Protein AF-A0A6N7VDH4-F1 (afdb_monomer)

Sequence (65 aa):
MAEVFDVNPEYLLQEDGPLPERIEAELELLRSMRRAEVRNFAARALGQVDPEALRKIAQILDESA

Radius of gyration: 20.06 Å; Cα contacts (8 Å, |Δi|>4): 19; chains: 1; bounding box: 41×26×45 Å

pLDDT: mean 81.38, std 12.47, range [44.81, 95.94]

Secondary structure (DSSP, 8-state):
-HHHHTS-HHHHH-TTPPPPHHHHHHHHHHHHHHHHHHHHHHHHHHTTS-HHHHHHHHHHHHTT-

Structure (mmCIF, N/CA/C/O backbone):
data_AF-A0A6N7VDH4-F1
#
_entry.id   AF-A0A6N7VDH4-F1
#
loop_
_atom_site.group_PDB
_atom_site.id
_atom_site.type_symbol
_atom_site.label_atom_id
_atom_site.label_alt_id
_atom_site.label_comp_id
_atom_site.label_asym_id
_atom_site.label_entity_id
_atom_site.label_seq_id
_atom_site.pdbx_PDB_ins_code
_atom_site.Cartn_x
_atom_site.Cartn_y
_atom_site.Cartn_z
_atom_site.occupancy
_atom_site.B_iso_or_equiv
_atom_site.auth_seq_id
_atom_site.auth_comp_id
_atom_site.auth_asym_id
_atom_site.auth_atom_id
_atom_site.pdbx_PDB_model_num
ATOM 1 N N . MET A 1 1 ? 20.781 -5.751 -18.487 1.00 75.25 1 MET A N 1
ATOM 2 C CA . MET A 1 1 ? 20.215 -5.801 -17.118 1.00 75.25 1 MET A CA 1
ATOM 3 C C . MET A 1 1 ? 18.747 -5.405 -17.132 1.00 75.25 1 MET A C 1
ATOM 5 O O . MET A 1 1 ? 17.940 -6.287 -16.910 1.00 75.25 1 MET A O 1
ATOM 9 N N . ALA A 1 2 ? 18.377 -4.168 -17.483 1.00 87.44 2 ALA A N 1
ATOM 10 C CA . ALA A 1 2 ? 16.965 -3.761 -17.599 1.00 87.44 2 ALA A CA 1
ATOM 11 C C . ALA A 1 2 ? 16.137 -4.649 -18.555 1.00 87.44 2 ALA A C 1
ATOM 13 O O . ALA A 1 2 ? 15.071 -5.122 -18.188 1.00 87.44 2 ALA A O 1
ATOM 14 N N . GLU A 1 3 ? 16.698 -4.985 -19.720 1.00 87.75 3 GLU A N 1
ATOM 15 C CA . GLU A 1 3 ? 16.099 -5.905 -20.703 1.00 87.75 3 GLU A CA 1
ATOM 16 C C . GLU A 1 3 ? 15.872 -7.329 -20.162 1.00 87.75 3 GLU A C 1
ATOM 18 O O . GLU A 1 3 ? 14.900 -7.979 -20.517 1.00 87.75 3 GLU A O 1
ATOM 23 N N . VAL A 1 4 ? 16.725 -7.806 -19.245 1.00 91.94 4 VAL A N 1
ATOM 24 C CA . VAL A 1 4 ? 16.569 -9.138 -18.624 1.00 91.94 4 VAL A CA 1
ATOM 25 C C . VAL A 1 4 ? 15.347 -9.174 -17.704 1.00 91.94 4 VAL A C 1
ATOM 27 O O . VAL A 1 4 ? 14.730 -10.221 -17.535 1.00 91.94 4 VAL A O 1
ATOM 30 N N . PHE A 1 5 ? 15.005 -8.034 -17.106 1.00 88.88 5 PHE A N 1
ATOM 31 C CA . PHE A 1 5 ? 13.873 -7.896 -16.195 1.00 88.88 5 PHE A CA 1
ATOM 32 C C . PHE A 1 5 ? 12.621 -7.325 -16.869 1.00 88.88 5 PHE A C 1
ATOM 34 O O . PHE A 1 5 ? 11.595 -7.239 -16.199 1.00 88.88 5 PHE A O 1
ATOM 41 N N . ASP A 1 6 ? 12.708 -6.969 -18.156 1.00 90.56 6 ASP A N 1
ATOM 42 C CA . ASP A 1 6 ? 11.658 -6.292 -18.925 1.00 90.56 6 ASP A CA 1
ATOM 43 C C . ASP A 1 6 ? 11.123 -5.035 -18.212 1.00 90.56 6 ASP A C 1
ATOM 45 O O . ASP A 1 6 ? 9.929 -4.860 -17.975 1.00 90.56 6 ASP A O 1
ATOM 49 N N . VAL A 1 7 ? 12.048 -4.172 -17.782 1.00 91.88 7 VAL A N 1
ATOM 50 C CA . VAL A 1 7 ? 11.736 -2.918 -17.078 1.00 91.88 7 VAL A CA 1
ATOM 51 C C . VAL A 1 7 ? 12.408 -1.728 -17.744 1.00 91.88 7 VAL A C 1
ATOM 53 O O . VAL A 1 7 ? 13.436 -1.864 -18.412 1.00 91.88 7 VAL A O 1
ATOM 56 N N . ASN A 1 8 ? 11.866 -0.534 -17.506 1.00 92.06 8 ASN A N 1
ATOM 57 C CA . ASN A 1 8 ? 12.541 0.703 -17.875 1.00 92.06 8 ASN A CA 1
ATOM 58 C C . ASN A 1 8 ? 13.901 0.783 -17.138 1.00 92.06 8 ASN A C 1
ATOM 60 O O . ASN A 1 8 ? 13.931 0.609 -15.920 1.00 92.06 8 ASN A O 1
ATOM 64 N N . PRO A 1 9 ? 15.030 1.046 -17.823 1.00 92.69 9 PRO A N 1
ATOM 65 C CA . PRO A 1 9 ? 16.333 1.200 -17.177 1.00 92.69 9 PRO A CA 1
ATOM 66 C C . PRO A 1 9 ? 16.367 2.222 -16.035 1.00 92.69 9 PRO A C 1
ATOM 68 O O . PRO A 1 9 ? 17.093 2.012 -15.066 1.00 92.69 9 PRO A O 1
ATOM 71 N N . GLU A 1 10 ? 15.580 3.295 -16.125 1.00 94.00 10 GLU A N 1
ATOM 72 C CA . GLU A 1 10 ? 15.499 4.336 -15.095 1.00 94.00 10 GLU A CA 1
ATOM 73 C C . GLU A 1 10 ? 15.010 3.784 -13.755 1.00 94.00 10 GLU A C 1
ATOM 75 O O . GLU A 1 10 ? 15.523 4.199 -12.723 1.00 94.00 10 GLU A O 1
ATOM 80 N N . TYR A 1 11 ? 14.132 2.773 -13.756 1.00 91.50 11 TYR A N 1
ATOM 81 C CA . TYR A 1 11 ? 13.685 2.089 -12.536 1.00 91.50 11 TYR A CA 1
ATOM 82 C C . TYR A 1 11 ? 14.846 1.489 -11.726 1.00 91.50 11 TYR A C 1
ATOM 84 O O . TYR A 1 11 ? 14.791 1.416 -10.503 1.00 91.50 11 TYR A O 1
ATOM 92 N N . LEU A 1 12 ? 15.902 1.030 -12.403 1.00 91.19 12 LEU A N 1
ATOM 93 C CA . LEU A 1 12 ? 17.052 0.400 -11.750 1.00 91.19 12 LEU A CA 1
ATOM 94 C C . LEU A 1 12 ? 18.152 1.401 -11.378 1.00 91.19 12 LEU A C 1
ATOM 96 O O . LEU A 1 12 ? 19.057 1.049 -10.623 1.00 91.19 12 LEU A O 1
ATOM 100 N N . LEU A 1 13 ? 18.128 2.601 -11.961 1.00 93.31 13 LEU A N 1
ATOM 101 C CA . LEU A 1 13 ? 19.237 3.558 -11.910 1.00 93.31 13 LEU A CA 1
ATOM 102 C C . LEU A 1 13 ? 18.902 4.840 -11.144 1.00 93.31 13 LEU A C 1
ATOM 104 O O . LEU A 1 13 ? 19.821 5.515 -10.685 1.00 93.31 13 LEU A O 1
ATOM 108 N N . GLN A 1 14 ? 17.621 5.180 -11.026 1.00 93.12 14 GLN A N 1
ATOM 109 C CA . GLN A 1 14 ? 17.133 6.391 -10.376 1.00 93.12 14 GLN A CA 1
ATOM 110 C C . GLN A 1 14 ? 16.181 6.010 -9.242 1.00 93.12 14 GLN A C 1
ATOM 112 O O . GLN A 1 14 ? 15.406 5.064 -9.362 1.00 93.12 14 GLN A O 1
ATOM 117 N N . GLU A 1 15 ? 16.243 6.743 -8.133 1.00 88.50 15 GLU A N 1
ATOM 118 C CA . GLU A 1 15 ? 15.402 6.490 -6.956 1.00 88.50 15 GLU A CA 1
ATOM 119 C C . GLU A 1 15 ? 13.913 6.748 -7.242 1.00 88.50 15 GLU A C 1
ATOM 121 O O . GLU A 1 15 ? 13.041 6.051 -6.729 1.00 88.50 15 GLU A O 1
ATOM 126 N N . ASP A 1 16 ? 13.635 7.717 -8.107 1.00 90.19 16 ASP A N 1
ATOM 127 C CA . ASP A 1 16 ? 12.318 8.167 -8.5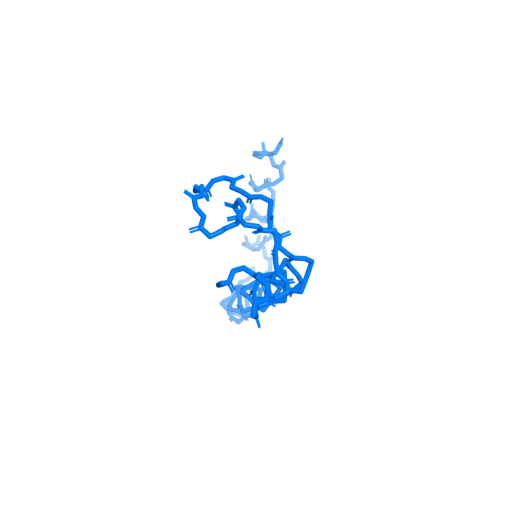51 1.00 90.19 16 ASP A CA 1
ATOM 128 C C . ASP A 1 16 ? 11.969 7.703 -9.976 1.00 90.19 16 ASP A C 1
ATOM 130 O O . ASP A 1 16 ? 11.032 8.211 -10.595 1.00 90.19 16 ASP A O 1
ATOM 134 N N . GLY A 1 17 ? 12.700 6.710 -10.493 1.00 89.75 17 GLY A N 1
ATOM 135 C CA . GLY A 1 17 ? 12.430 6.119 -11.797 1.00 89.75 17 GLY A CA 1
ATOM 136 C C . GLY A 1 17 ? 11.017 5.515 -11.892 1.00 89.75 17 GLY A C 1
ATOM 137 O O . GLY A 1 17 ? 10.449 5.064 -10.892 1.00 89.75 17 GLY A O 1
ATOM 138 N N . PRO A 1 18 ? 10.431 5.462 -13.101 1.00 91.50 18 PRO A N 1
ATOM 139 C CA . PRO A 1 18 ? 9.066 4.990 -13.302 1.00 91.50 18 PRO A CA 1
ATOM 140 C C . PRO A 1 18 ? 8.912 3.529 -12.868 1.00 91.50 18 PRO A C 1
ATOM 142 O O . PRO A 1 18 ? 9.625 2.642 -13.345 1.00 91.50 18 PRO A O 1
ATOM 145 N N . LEU A 1 19 ? 7.955 3.275 -11.974 1.00 92.31 19 LEU A N 1
ATOM 146 C CA . LEU A 1 19 ? 7.683 1.933 -11.473 1.00 92.31 19 LEU A CA 1
ATOM 147 C C . LEU A 1 19 ? 7.035 1.059 -12.561 1.00 92.31 19 LEU A C 1
ATOM 149 O O . LEU A 1 19 ? 6.081 1.495 -13.205 1.00 92.31 19 LEU A O 1
ATOM 153 N N . PRO A 1 20 ? 7.481 -0.195 -12.743 1.00 94.25 20 PRO A N 1
ATOM 154 C CA . PRO A 1 20 ? 6.783 -1.139 -13.606 1.00 94.25 20 PRO A CA 1
ATOM 155 C C . PRO A 1 20 ? 5.380 -1.459 -13.071 1.00 94.25 20 PRO A C 1
ATOM 157 O O . PRO A 1 20 ? 5.216 -1.713 -11.876 1.00 94.25 20 PRO A O 1
ATOM 160 N N . GLU A 1 21 ? 4.393 -1.557 -13.963 1.00 91.88 21 GLU A N 1
ATOM 161 C CA . GLU A 1 21 ? 2.975 -1.799 -13.632 1.00 91.88 21 GLU A CA 1
ATOM 162 C C . GLU A 1 21 ? 2.771 -3.029 -12.729 1.00 91.88 21 GLU A C 1
ATOM 164 O O . GLU A 1 21 ? 2.014 -2.998 -11.759 1.00 91.88 21 GLU A O 1
ATOM 169 N N . ARG A 1 22 ? 3.518 -4.113 -12.982 1.00 90.88 22 ARG A N 1
ATOM 170 C CA . ARG A 1 22 ? 3.474 -5.324 -12.146 1.00 90.88 22 ARG A CA 1
ATOM 171 C C . ARG A 1 22 ? 3.866 -5.045 -10.692 1.00 90.88 22 ARG A C 1
ATOM 173 O O . ARG A 1 22 ? 3.242 -5.579 -9.780 1.00 90.88 22 ARG A O 1
ATOM 180 N N . ILE A 1 23 ? 4.903 -4.235 -10.481 1.00 92.81 23 ILE A N 1
ATOM 181 C CA . ILE A 1 23 ? 5.393 -3.883 -9.141 1.00 92.81 23 ILE A CA 1
ATOM 182 C C . ILE A 1 23 ? 4.401 -2.946 -8.455 1.00 92.81 23 ILE A C 1
ATOM 184 O O . ILE A 1 23 ? 4.124 -3.104 -7.268 1.00 92.81 23 ILE A O 1
ATOM 188 N N . GLU A 1 24 ? 3.820 -2.008 -9.199 1.00 93.25 24 GLU A N 1
ATOM 189 C CA . GLU A 1 24 ? 2.776 -1.124 -8.685 1.00 93.25 24 GLU A CA 1
ATOM 190 C C . GLU A 1 24 ? 1.551 -1.912 -8.190 1.00 93.25 24 GLU A C 1
ATOM 192 O O . GLU A 1 24 ? 1.088 -1.692 -7.068 1.00 93.25 24 GLU A O 1
ATOM 197 N N . ALA A 1 25 ? 1.087 -2.896 -8.966 1.00 94.56 25 ALA A N 1
ATOM 198 C CA . ALA A 1 25 ? -0.020 -3.768 -8.578 1.00 94.56 25 ALA A CA 1
ATOM 199 C C . ALA A 1 25 ? 0.286 -4.587 -7.309 1.00 94.56 25 ALA A C 1
ATOM 201 O O . ALA A 1 25 ? -0.565 -4.713 -6.424 1.00 94.56 25 ALA A O 1
ATOM 202 N N . GLU A 1 26 ? 1.504 -5.119 -7.185 1.00 94.31 26 GLU A N 1
ATOM 203 C CA . GLU A 1 26 ? 1.927 -5.883 -6.007 1.00 94.31 26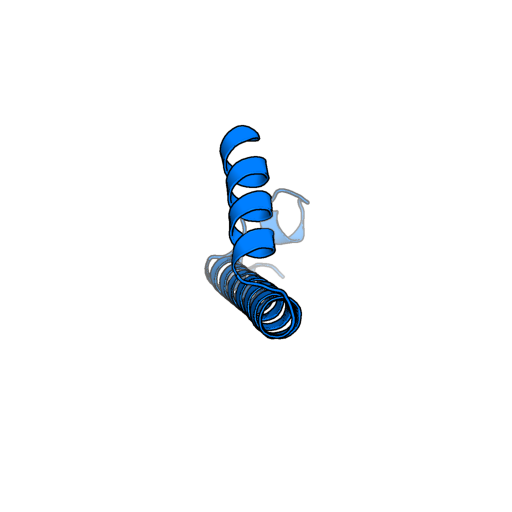 GLU A CA 1
ATOM 204 C C . GLU A 1 26 ? 2.034 -4.998 -4.754 1.00 94.31 26 GLU A C 1
ATOM 206 O O . GLU A 1 26 ? 1.572 -5.373 -3.672 1.00 94.31 26 GLU A O 1
ATOM 211 N N . LEU A 1 27 ? 2.557 -3.778 -4.896 1.00 95.38 27 LEU A N 1
ATOM 212 C CA . LEU A 1 27 ? 2.572 -2.797 -3.812 1.00 95.38 27 LEU A CA 1
ATOM 213 C C . LEU A 1 27 ? 1.159 -2.398 -3.382 1.00 95.38 27 LEU A C 1
ATOM 215 O O . LEU A 1 27 ? 0.905 -2.256 -2.182 1.00 95.38 27 LEU A O 1
ATOM 219 N N . GLU A 1 28 ? 0.226 -2.236 -4.321 1.00 94.75 28 GLU A N 1
ATOM 220 C CA . GLU A 1 28 ? -1.159 -1.920 -3.975 1.00 94.75 28 GLU A CA 1
ATOM 221 C C . GLU A 1 28 ? -1.851 -3.085 -3.263 1.00 94.75 28 GLU A C 1
ATOM 223 O O . GLU A 1 28 ? -2.562 -2.868 -2.275 1.00 94.75 28 GLU A O 1
ATOM 228 N N . LEU A 1 29 ? -1.565 -4.327 -3.663 1.00 93.50 29 LEU A N 1
ATOM 229 C CA . LEU A 1 29 ? -2.007 -5.508 -2.928 1.00 93.50 29 LEU A CA 1
ATOM 230 C C . LEU A 1 29 ? -1.486 -5.480 -1.484 1.00 93.50 29 LEU A C 1
ATOM 232 O O . LEU A 1 29 ? -2.286 -5.590 -0.551 1.00 93.50 29 LEU A O 1
ATOM 236 N N . LEU A 1 30 ? -0.190 -5.242 -1.271 1.00 95.94 30 LEU A N 1
ATOM 237 C CA . LEU A 1 30 ? 0.398 -5.151 0.073 1.00 95.94 30 LEU A CA 1
ATOM 238 C C . LEU A 1 30 ? -0.238 -4.038 0.916 1.00 95.94 30 LEU A C 1
ATOM 240 O O . LEU A 1 30 ? -0.552 -4.238 2.095 1.00 95.94 30 LEU A O 1
ATOM 244 N N . ARG A 1 31 ? -0.481 -2.864 0.322 1.00 92.88 31 ARG A N 1
ATOM 245 C CA . ARG A 1 31 ? -1.188 -1.762 0.992 1.00 92.88 31 ARG A CA 1
ATOM 246 C C . ARG A 1 31 ? -2.613 -2.166 1.361 1.00 92.88 31 ARG A C 1
ATOM 248 O O . ARG A 1 31 ? -3.061 -1.860 2.467 1.00 92.88 31 ARG A O 1
ATOM 255 N N . SER A 1 32 ? -3.317 -2.874 0.480 1.00 88.94 32 SER A N 1
ATOM 256 C CA . SER A 1 32 ? -4.674 -3.360 0.742 1.00 88.94 32 SER A CA 1
ATOM 257 C C . SER A 1 32 ? -4.718 -4.345 1.914 1.00 88.94 32 SER A C 1
ATOM 259 O O . SER A 1 32 ? -5.562 -4.189 2.800 1.00 88.94 32 SER A O 1
ATOM 261 N N . MET A 1 33 ? -3.755 -5.272 1.982 1.00 90.75 33 MET A N 1
ATOM 262 C CA . MET A 1 33 ? -3.617 -6.233 3.076 1.00 90.75 33 MET A CA 1
ATOM 263 C C . MET A 1 33 ? -3.345 -5.518 4.397 1.00 90.75 33 MET A C 1
ATOM 265 O O . MET A 1 33 ? -4.053 -5.753 5.373 1.00 90.75 33 MET A O 1
ATOM 269 N N . ARG A 1 34 ? -2.417 -4.553 4.413 1.00 91.31 34 ARG A N 1
ATOM 270 C CA . ARG A 1 34 ? -2.126 -3.756 5.614 1.00 91.31 34 ARG A CA 1
ATOM 271 C C . ARG A 1 34 ? -3.351 -2.984 6.101 1.00 91.31 34 ARG A C 1
ATOM 273 O O . ARG A 1 34 ? -3.643 -2.969 7.293 1.00 91.31 34 ARG A O 1
ATOM 280 N N . ARG A 1 35 ? -4.111 -2.365 5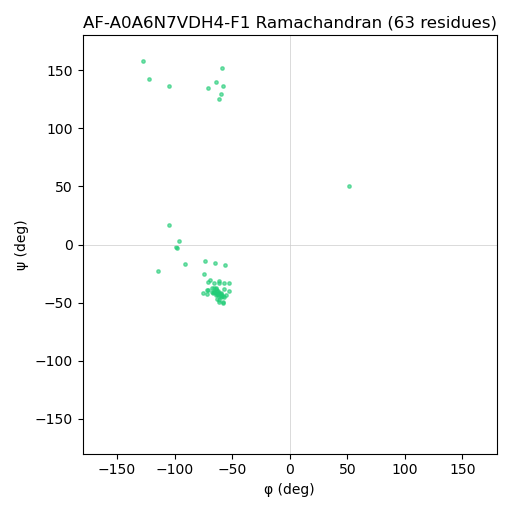.191 1.00 89.69 35 ARG A N 1
ATOM 281 C CA . ARG A 1 35 ? -5.371 -1.691 5.550 1.00 89.69 35 ARG A CA 1
ATOM 282 C C . ARG A 1 35 ? -6.388 -2.679 6.126 1.00 89.69 35 ARG A C 1
ATOM 284 O O . ARG A 1 35 ? -7.086 -2.335 7.076 1.00 89.69 35 ARG A O 1
ATOM 291 N N . ALA A 1 36 ? -6.487 -3.885 5.571 1.00 80.44 36 ALA A N 1
ATOM 292 C CA . ALA A 1 36 ? -7.375 -4.925 6.085 1.00 80.44 36 ALA A CA 1
ATOM 293 C C . ALA A 1 36 ? -6.950 -5.408 7.481 1.00 80.44 36 ALA A C 1
ATOM 295 O O . ALA A 1 36 ? -7.800 -5.555 8.355 1.00 80.44 36 ALA A O 1
ATOM 296 N N . GLU A 1 37 ? -5.652 -5.582 7.727 1.00 78.56 37 GLU A N 1
ATOM 297 C CA . GLU A 1 37 ? -5.113 -5.925 9.047 1.00 78.56 37 GLU A CA 1
ATOM 298 C C . GLU A 1 37 ? -5.416 -4.848 10.086 1.00 78.56 37 GLU A C 1
ATOM 300 O O . GLU A 1 37 ? -5.943 -5.169 11.149 1.00 78.56 37 GLU A O 1
ATOM 305 N N . VAL A 1 38 ? -5.168 -3.573 9.764 1.00 86.56 38 VAL A N 1
ATOM 306 C CA . VAL A 1 38 ? -5.491 -2.449 10.658 1.00 86.56 38 VAL A CA 1
ATOM 307 C C . VAL A 1 38 ? -6.986 -2.417 10.963 1.00 86.56 38 VAL A C 1
ATOM 309 O O . VAL A 1 38 ? -7.370 -2.282 12.122 1.00 86.56 38 VAL A O 1
ATOM 312 N N . ARG A 1 39 ? -7.846 -2.604 9.953 1.00 75.00 39 ARG A N 1
ATOM 313 C CA . ARG A 1 39 ? -9.303 -2.669 10.153 1.00 75.00 39 ARG A CA 1
ATOM 314 C C . ARG A 1 39 ? -9.718 -3.853 11.018 1.00 75.00 39 ARG A C 1
ATOM 316 O O . ARG A 1 39 ? -10.551 -3.678 11.895 1.00 75.00 39 ARG A O 1
ATOM 323 N N . ASN A 1 40 ? -9.140 -5.034 10.810 1.00 72.56 40 ASN A N 1
ATOM 324 C CA . ASN A 1 40 ? -9.428 -6.222 11.615 1.00 72.56 40 ASN A CA 1
ATOM 325 C C . ASN A 1 40 ? -8.955 -6.058 13.063 1.00 72.56 40 ASN A C 1
ATOM 327 O O . ASN A 1 40 ? -9.661 -6.446 13.993 1.00 72.56 40 ASN A O 1
ATOM 331 N N . PHE A 1 41 ? -7.776 -5.469 13.261 1.00 76.31 41 PHE A N 1
ATOM 332 C CA . PHE A 1 41 ? -7.259 -5.132 14.580 1.00 76.31 41 PHE A CA 1
ATOM 333 C C . PHE A 1 41 ? -8.176 -4.131 15.283 1.00 76.31 41 PHE A C 1
ATOM 335 O O . PHE A 1 41 ? -8.607 -4.387 16.406 1.00 76.31 41 PHE A O 1
ATOM 342 N N . ALA A 1 42 ? -8.546 -3.048 14.593 1.00 73.00 42 ALA A N 1
ATOM 343 C CA . ALA A 1 42 ? -9.495 -2.067 15.094 1.00 73.00 42 ALA A CA 1
ATOM 344 C C . ALA A 1 42 ? -10.832 -2.734 15.429 1.00 73.00 42 ALA A C 1
ATOM 346 O O . ALA A 1 42 ? -11.278 -2.616 16.555 1.00 73.00 42 ALA A O 1
ATOM 347 N N . ALA A 1 43 ? -11.432 -3.522 14.535 1.00 69.31 43 ALA A N 1
ATOM 348 C CA . ALA A 1 43 ? -12.696 -4.215 14.790 1.00 69.31 43 ALA A CA 1
ATOM 349 C C . ALA A 1 43 ? -12.641 -5.137 16.023 1.00 69.31 43 ALA A C 1
ATOM 351 O O . ALA A 1 43 ? -13.598 -5.188 16.790 1.00 69.31 43 ALA A O 1
ATOM 352 N N . ARG A 1 44 ? -11.520 -5.833 16.260 1.00 69.25 44 ARG A N 1
ATOM 353 C CA . ARG A 1 44 ? -11.330 -6.667 17.461 1.00 69.25 44 ARG A CA 1
ATOM 354 C C . ARG A 1 44 ? -11.141 -5.848 18.734 1.00 69.25 44 ARG A C 1
ATOM 356 O O . ARG A 1 44 ? -11.712 -6.204 19.761 1.00 69.25 44 ARG A O 1
ATOM 363 N N . ALA A 1 45 ? -10.351 -4.778 18.678 1.00 68.06 45 ALA A N 1
ATOM 364 C CA . ALA A 1 45 ? -10.166 -3.871 19.807 1.00 68.06 45 ALA A CA 1
ATOM 365 C C . ALA A 1 45 ? -11.488 -3.175 20.160 1.00 68.06 45 ALA A C 1
ATOM 367 O O . ALA A 1 45 ? -11.882 -3.121 21.318 1.00 68.06 45 ALA A O 1
ATOM 368 N N . LEU A 1 46 ? -12.208 -2.724 19.138 1.00 62.34 46 LEU A N 1
ATOM 369 C CA . LEU A 1 46 ? -13.471 -2.009 19.230 1.00 62.34 46 LEU A CA 1
ATOM 370 C C . LEU A 1 46 ? -14.651 -2.916 19.589 1.00 62.34 46 LEU A C 1
ATOM 372 O O . LEU A 1 46 ? -15.599 -2.448 20.199 1.00 62.34 46 LEU A O 1
ATOM 376 N N . GLY A 1 47 ? -14.588 -4.215 19.287 1.00 63.06 47 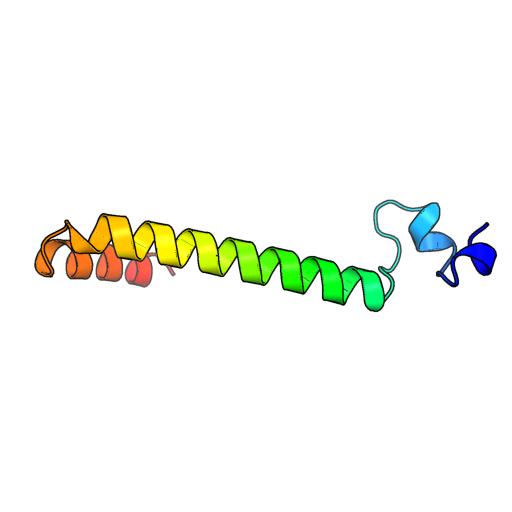GLY A N 1
ATOM 377 C CA . GLY A 1 47 ? -15.574 -5.196 19.749 1.00 63.06 47 GLY A CA 1
ATOM 378 C C . GLY A 1 47 ? -15.588 -5.394 21.272 1.00 63.06 47 GLY A C 1
ATOM 379 O O . GLY A 1 47 ? -16.556 -5.932 21.798 1.00 63.06 47 GLY A O 1
ATOM 380 N N . GLN A 1 48 ? -14.544 -4.947 21.981 1.00 60.91 48 GLN A N 1
ATOM 381 C CA . GLN A 1 48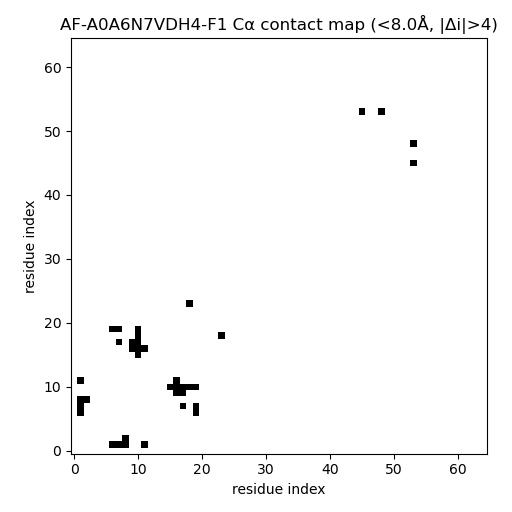 ? -14.501 -4.874 23.449 1.00 60.91 48 GLN A CA 1
ATOM 382 C C . GLN A 1 48 ? -14.808 -3.466 23.987 1.00 60.91 48 GLN A C 1
ATOM 384 O O . GLN A 1 48 ? -14.830 -3.263 25.199 1.00 60.91 48 GLN A O 1
ATOM 389 N N . VAL A 1 49 ? -15.021 -2.489 23.102 1.00 62.16 49 VAL A N 1
ATOM 390 C CA . VAL A 1 49 ? -15.261 -1.086 23.449 1.00 62.16 49 VAL A CA 1
ATOM 391 C C . VAL A 1 49 ? -16.741 -0.768 23.269 1.00 62.16 49 VAL A C 1
ATOM 393 O O . VAL A 1 49 ? -17.372 -1.154 22.287 1.00 62.16 49 VAL A O 1
ATOM 396 N N . ASP A 1 50 ? -17.299 -0.047 24.236 1.00 66.25 50 ASP A N 1
ATOM 397 C CA . ASP A 1 50 ? -18.696 0.367 24.225 1.00 66.25 50 ASP A CA 1
ATOM 398 C C . ASP A 1 50 ? -19.048 1.204 22.963 1.00 66.25 50 ASP A C 1
ATOM 400 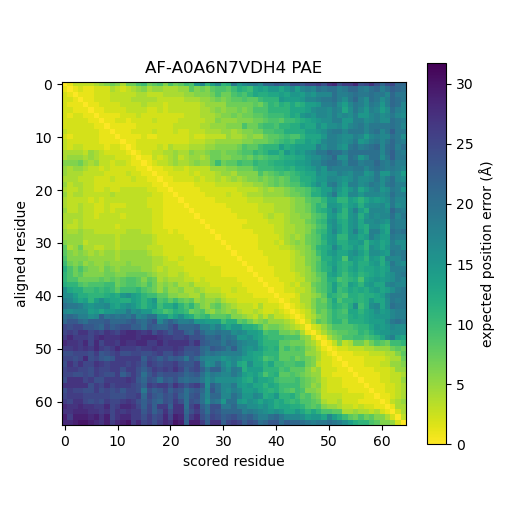O O . ASP A 1 50 ? -18.284 2.106 22.585 1.00 66.25 50 ASP A O 1
ATOM 404 N N . PRO A 1 51 ? -20.197 0.954 22.298 1.00 67.56 51 PRO A N 1
ATOM 405 C CA . PRO A 1 51 ? -20.614 1.662 21.084 1.00 67.56 51 PRO A CA 1
ATOM 406 C C . PRO A 1 51 ? -20.712 3.192 21.200 1.00 67.56 51 PRO A C 1
ATOM 408 O O . PRO A 1 51 ? -20.770 3.872 20.169 1.00 67.56 51 PRO A O 1
ATOM 411 N N . GLU A 1 52 ? -20.782 3.756 22.410 1.00 67.94 52 GLU A N 1
ATOM 412 C CA . GLU A 1 52 ? -20.753 5.205 22.631 1.00 67.94 52 GLU A CA 1
ATOM 413 C C . GLU A 1 52 ? -19.335 5.777 22.466 1.00 67.94 52 GLU A C 1
ATOM 415 O O . GLU A 1 52 ? -19.151 6.814 21.824 1.00 67.94 52 GLU A O 1
ATOM 420 N N . ALA A 1 53 ? -18.314 5.081 22.975 1.00 71.75 53 ALA A N 1
ATOM 421 C CA . ALA A 1 53 ? -16.915 5.494 22.844 1.00 71.75 53 ALA A CA 1
ATOM 422 C C . ALA A 1 53 ? -16.450 5.458 21.380 1.00 71.75 53 ALA A C 1
ATOM 424 O O . ALA A 1 53 ? -15.761 6.365 20.915 1.00 71.75 53 ALA A O 1
ATOM 425 N N . LEU A 1 54 ? -16.916 4.461 20.627 1.00 68.69 54 LEU A N 1
ATOM 426 C CA . LEU A 1 54 ? -16.726 4.358 19.181 1.00 68.69 54 LEU A CA 1
ATOM 427 C C . LEU A 1 54 ? -17.252 5.570 18.406 1.00 68.69 54 LEU A C 1
ATOM 429 O O . LEU A 1 54 ? -16.561 6.097 17.534 1.00 68.69 54 LEU A O 1
ATOM 433 N N . ARG A 1 55 ? -18.462 6.031 18.742 1.00 70.19 55 ARG A N 1
ATOM 434 C CA . ARG A 1 55 ? -19.075 7.211 18.116 1.00 70.19 55 ARG A CA 1
ATOM 435 C C . ARG A 1 55 ? -18.289 8.488 18.399 1.00 70.19 55 ARG A C 1
ATOM 437 O O . ARG A 1 55 ? -18.132 9.301 17.495 1.00 70.19 55 ARG A O 1
ATOM 444 N N . LYS A 1 56 ? -17.751 8.637 19.614 1.00 77.88 56 LYS A N 1
ATOM 445 C CA . LYS A 1 56 ? -16.901 9.784 19.977 1.00 77.88 56 LYS A CA 1
ATOM 446 C C . LYS A 1 56 ? -15.576 9.781 19.212 1.00 77.88 56 LYS A C 1
ATOM 448 O O . LYS A 1 56 ? -15.162 10.825 18.726 1.00 77.88 56 LYS A O 1
ATOM 453 N N . ILE A 1 57 ? -14.938 8.619 19.050 1.00 76.19 57 ILE A N 1
ATOM 454 C CA . ILE A 1 57 ? -13.703 8.497 18.254 1.00 76.19 57 ILE A CA 1
ATOM 455 C C . ILE A 1 57 ? -13.964 8.849 16.782 1.00 76.19 57 ILE A C 1
ATOM 457 O O . ILE A 1 57 ? -13.168 9.571 16.188 1.00 76.19 57 ILE A O 1
ATOM 461 N N . ALA A 1 58 ? -15.076 8.379 16.205 1.00 73.31 58 ALA A N 1
ATOM 462 C CA . ALA A 1 58 ? -15.451 8.709 14.829 1.00 73.31 58 ALA A CA 1
ATOM 463 C C . ALA A 1 58 ? -15.680 10.220 14.634 1.00 73.31 58 ALA A C 1
ATOM 465 O O . ALA A 1 58 ? -15.142 10.787 13.691 1.00 73.31 58 ALA A O 1
ATOM 466 N N . GLN A 1 59 ? -16.385 10.881 15.564 1.00 74.75 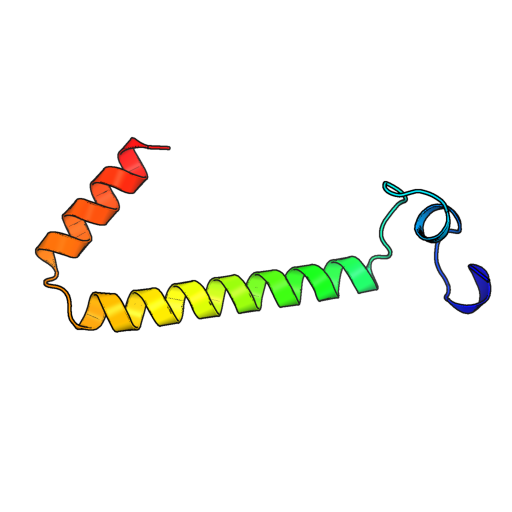59 GLN A N 1
ATOM 467 C CA . GLN A 1 59 ? -16.590 12.338 15.529 1.00 74.75 59 GLN A CA 1
ATOM 468 C C . GLN A 1 59 ? -15.273 13.122 15.538 1.00 74.75 59 GLN A C 1
ATOM 470 O O . GLN A 1 59 ? 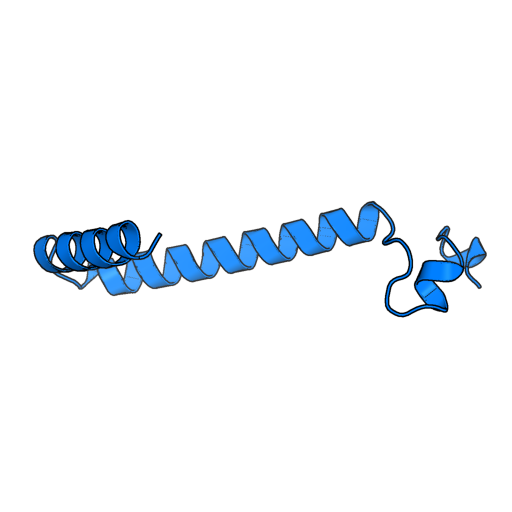-15.110 14.038 14.742 1.00 74.75 59 GLN A O 1
ATOM 475 N N . ILE A 1 60 ? -14.314 12.735 16.386 1.00 77.81 60 ILE A N 1
ATOM 476 C CA . ILE A 1 60 ? -13.004 13.404 16.449 1.00 77.81 60 ILE A CA 1
ATOM 477 C C . ILE A 1 60 ? -12.234 13.242 15.128 1.00 77.81 60 ILE A C 1
ATOM 479 O O . ILE A 1 60 ? -11.544 14.164 14.698 1.00 77.81 60 ILE A O 1
ATOM 483 N N . LEU A 1 61 ? -12.336 12.076 14.481 1.00 72.06 61 LEU A N 1
ATOM 484 C CA . LEU A 1 61 ? -11.636 11.807 13.224 1.00 72.06 61 LEU A CA 1
ATOM 485 C C . LEU A 1 61 ? -12.232 12.602 12.050 1.00 72.06 61 LEU A C 1
ATOM 487 O O . LEU A 1 61 ? -11.471 13.114 11.234 1.00 72.06 61 LEU A O 1
ATOM 491 N N . ASP A 1 62 ? -13.561 12.733 11.998 1.00 69.00 62 ASP A N 1
ATOM 492 C CA . ASP A 1 62 ? -14.276 13.504 10.970 1.00 69.00 62 ASP A CA 1
ATOM 493 C C . ASP A 1 62 ? -14.085 15.024 11.133 1.00 69.00 62 ASP A C 1
ATOM 495 O O . ASP A 1 62 ? -14.029 15.742 10.141 1.00 69.00 62 ASP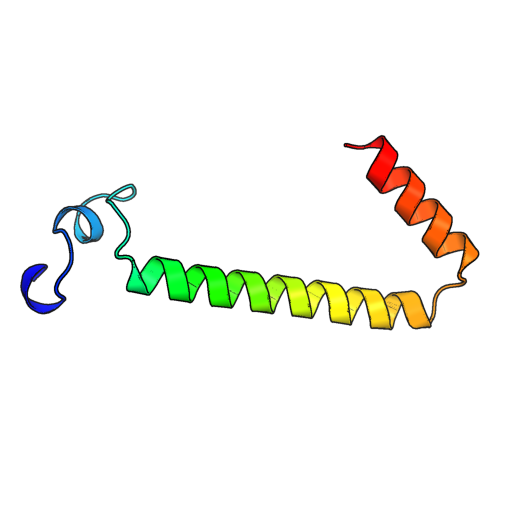 A O 1
ATOM 499 N N . GLU A 1 63 ? -13.934 15.528 12.363 1.00 65.81 63 GLU A N 1
ATOM 500 C CA . GLU A 1 63 ? -13.619 16.945 12.631 1.00 65.81 63 GLU A CA 1
ATOM 501 C C . GLU A 1 63 ? -12.163 17.320 12.297 1.00 65.81 63 GLU A C 1
ATOM 503 O O . GLU A 1 63 ? -11.825 18.501 12.227 1.00 65.81 63 GLU A O 1
ATOM 508 N N . SER A 1 64 ? -11.294 16.323 12.103 1.00 49.59 64 SER A N 1
ATOM 509 C CA . SER A 1 64 ? -9.866 16.508 11.810 1.00 49.59 64 SER A CA 1
ATOM 510 C C . SER A 1 64 ? -9.530 16.452 10.310 1.00 49.59 64 SER A C 1
ATOM 512 O O . SER A 1 64 ? -8.347 16.506 9.961 1.00 49.59 64 SER A O 1
ATOM 514 N N . ALA A 1 65 ? -10.538 16.303 9.442 1.00 44.81 65 ALA A N 1
ATOM 515 C CA . ALA A 1 65 ? -10.423 16.233 7.982 1.00 44.81 65 ALA A CA 1
ATOM 516 C C . ALA A 1 65 ? -10.848 17.550 7.314 1.00 44.81 65 ALA A C 1
ATOM 518 O O . ALA A 1 65 ? -10.215 17.904 6.292 1.00 44.81 65 ALA A O 1
#

Foldseek 3Di:
DCVVVVHDPCVVVPPPRDDDPVVVVVVVVVVVVVVVVVVVVCCVVCVVPDPVVVVVVVVVVVVVD

Solvent-accessible surface area (backbone atoms only — not comparable to full-atom values): 3890 Å² total; per-residue (Å²): 109,38,76,81,71,73,44,62,58,48,44,81,74,37,98,83,32,67,74,51,68,72,58,51,54,53,52,49,50,53,51,50,50,51,54,48,50,54,50,52,51,46,53,59,59,46,72,77,46,58,74,66,62,54,53,54,53,51,52,57,56,64,76,72,111

Mean predicted aligned error: 10.38 Å